Protein AF-A0A8T5NIW5-F1 (afdb_monomer)

Radius of gyration: 13.0 Å; Cα contacts (8 Å, |Δi|>4): 97; chains: 1; bounding box: 34×24×30 Å

Structure (mmCIF, N/CA/C/O backbone):
data_AF-A0A8T5NIW5-F1
#
_entry.id   AF-A0A8T5NIW5-F1
#
loop_
_atom_site.group_PDB
_atom_site.id
_atom_site.type_symbol
_atom_site.label_atom_id
_atom_site.label_alt_id
_atom_site.label_comp_id
_atom_site.label_asym_id
_atom_site.label_entity_id
_atom_site.label_seq_id
_atom_site.pdbx_PDB_ins_code
_atom_site.Cartn_x
_atom_site.Cartn_y
_atom_site.Cartn_z
_atom_site.occupancy
_atom_site.B_iso_or_equiv
_atom_site.auth_seq_id
_atom_site.auth_comp_id
_atom_site.auth_asym_id
_atom_site.auth_atom_id
_atom_site.pdbx_PDB_model_num
ATOM 1 N N . MET A 1 1 ? -11.413 1.817 16.286 1.00 62.16 1 MET A N 1
ATOM 2 C CA . MET A 1 1 ? -10.125 1.511 15.637 1.00 62.16 1 MET A CA 1
ATOM 3 C C . MET A 1 1 ? -10.065 2.304 14.359 1.00 62.16 1 MET A C 1
ATOM 5 O O . MET A 1 1 ? -10.998 2.215 13.570 1.00 62.16 1 MET A O 1
ATOM 9 N N . ASN A 1 2 ? -9.043 3.145 14.252 1.00 81.44 2 ASN A N 1
ATOM 10 C CA . ASN A 1 2 ? -8.729 3.894 13.052 1.00 81.44 2 ASN A CA 1
ATOM 11 C C . ASN A 1 2 ? -7.409 3.330 12.526 1.00 81.44 2 ASN A C 1
ATOM 13 O O . ASN A 1 2 ? -6.402 3.481 13.212 1.00 81.44 2 ASN A O 1
ATOM 17 N N . THR A 1 3 ? -7.420 2.625 11.399 1.00 90.12 3 THR A N 1
ATOM 18 C CA . THR A 1 3 ? -6.214 1.947 10.898 1.00 90.12 3 THR A CA 1
ATOM 19 C C . THR A 1 3 ? -6.071 2.177 9.408 1.00 90.12 3 THR A C 1
ATOM 21 O O . THR A 1 3 ? -7.003 1.895 8.651 1.00 90.12 3 THR A O 1
ATOM 24 N N . ILE A 1 4 ? -4.907 2.685 9.006 1.00 94.25 4 ILE A N 1
ATOM 25 C CA . ILE A 1 4 ? -4.528 2.902 7.612 1.00 94.25 4 ILE A CA 1
ATOM 26 C C . ILE A 1 4 ? -3.626 1.744 7.183 1.00 94.25 4 ILE A C 1
ATOM 28 O O . ILE A 1 4 ? -2.720 1.354 7.915 1.00 94.25 4 ILE A O 1
ATOM 32 N N . PHE A 1 5 ? -3.881 1.155 6.019 1.00 94.69 5 PHE A N 1
ATOM 33 C CA . PHE A 1 5 ? -3.107 0.014 5.534 1.00 94.69 5 PHE A CA 1
ATOM 34 C C . PHE A 1 5 ? -3.103 -0.076 4.009 1.00 94.69 5 PHE A C 1
ATOM 36 O O . PHE A 1 5 ? -3.989 0.439 3.326 1.00 94.69 5 PHE A O 1
ATOM 43 N N . LEU A 1 6 ? -2.096 -0.772 3.481 1.00 95.31 6 LEU A N 1
ATOM 44 C CA . LEU A 1 6 ? -1.985 -1.098 2.065 1.00 95.31 6 LEU A CA 1
ATOM 45 C C . LEU A 1 6 ? -2.835 -2.340 1.759 1.00 95.31 6 LEU A C 1
ATOM 47 O O . LEU A 1 6 ? -2.655 -3.392 2.370 1.00 95.31 6 LEU A O 1
ATOM 51 N N . SER A 1 7 ? -3.754 -2.222 0.807 1.00 95.19 7 SER A N 1
ATOM 52 C CA . SER A 1 7 ? -4.692 -3.266 0.404 1.00 95.19 7 SER A CA 1
ATOM 53 C C . SER A 1 7 ? -4.435 -3.709 -1.033 1.00 95.19 7 SER A C 1
ATOM 55 O O . SER A 1 7 ? -4.202 -2.881 -1.918 1.00 95.19 7 SER A O 1
ATOM 57 N N . LYS A 1 8 ? -4.506 -5.024 -1.268 1.00 95.19 8 LYS A N 1
ATOM 58 C CA . LYS A 1 8 ? -4.368 -5.643 -2.592 1.00 95.19 8 LYS A CA 1
ATOM 59 C C . LYS A 1 8 ? -5.737 -5.790 -3.245 1.00 95.19 8 LYS A C 1
ATOM 61 O O . LYS A 1 8 ? -6.684 -6.281 -2.634 1.00 95.19 8 LYS A O 1
ATOM 66 N N . ARG A 1 9 ? -5.831 -5.407 -4.512 1.00 94.38 9 ARG A N 1
ATOM 67 C CA . ARG A 1 9 ? -7.027 -5.474 -5.355 1.00 94.38 9 ARG A CA 1
ATOM 68 C C . ARG A 1 9 ? -6.680 -6.234 -6.640 1.00 94.38 9 ARG A C 1
ATOM 70 O O . ARG A 1 9 ? -6.300 -5.609 -7.632 1.00 94.38 9 ARG A O 1
ATOM 77 N N . PRO A 1 10 ? -6.754 -7.577 -6.632 1.00 94.19 10 PRO A N 1
ATOM 78 C CA . PRO A 1 10 ? -6.541 -8.365 -7.839 1.00 94.19 10 PRO A CA 1
ATOM 79 C C . PRO A 1 10 ? -7.676 -8.120 -8.844 1.00 94.19 10 PRO A C 1
ATOM 81 O O . PRO A 1 10 ? -8.855 -8.148 -8.490 1.00 94.19 10 PRO A O 1
ATOM 84 N N . ARG A 1 11 ? -7.332 -7.873 -10.110 1.00 92.69 11 ARG A N 1
ATOM 85 C CA . ARG A 1 11 ? -8.278 -7.666 -11.213 1.00 92.69 11 ARG A CA 1
ATOM 86 C C . ARG A 1 11 ? -7.669 -8.151 -12.526 1.00 92.69 11 ARG A C 1
ATOM 88 O O . ARG A 1 11 ? -6.641 -7.637 -12.947 1.00 92.69 11 ARG A O 1
ATOM 95 N N . LYS A 1 12 ? -8.330 -9.103 -13.201 1.00 92.00 12 LYS A N 1
ATOM 96 C CA . LYS A 1 12 ? -7.905 -9.658 -14.507 1.00 92.00 12 LYS A CA 1
ATOM 97 C C . LYS A 1 12 ? -6.425 -10.106 -14.538 1.00 92.00 12 LYS A C 1
ATOM 99 O O . LYS A 1 12 ? -5.701 -9.770 -15.465 1.00 92.00 12 LYS A O 1
ATOM 104 N N . GLY A 1 13 ? -5.966 -10.811 -13.501 1.00 91.62 13 GLY A N 1
ATOM 105 C CA . GLY A 1 13 ? -4.574 -11.284 -13.396 1.00 91.62 13 GLY A CA 1
ATOM 106 C C . GLY A 1 13 ? -3.546 -10.216 -12.998 1.00 91.62 13 GLY A C 1
ATOM 107 O O . GLY A 1 13 ? -2.372 -10.530 -12.859 1.00 91.62 13 GLY A O 1
ATOM 108 N N . ILE A 1 14 ? -3.973 -8.971 -12.773 1.00 91.75 14 ILE A N 1
ATOM 109 C CA . ILE A 1 14 ? -3.117 -7.862 -12.341 1.00 91.75 14 ILE A CA 1
ATOM 110 C C . ILE A 1 14 ? -3.445 -7.521 -10.888 1.00 91.75 14 ILE A C 1
ATOM 112 O O . ILE A 1 14 ? -4.618 -7.422 -10.522 1.00 91.75 14 ILE A O 1
ATOM 116 N N . THR A 1 15 ? -2.428 -7.295 -10.057 1.00 93.94 15 THR A N 1
ATOM 117 C CA . THR A 1 15 ? -2.629 -6.829 -8.677 1.00 93.94 15 THR A CA 1
ATOM 118 C C . THR A 1 15 ? -2.474 -5.317 -8.604 1.00 93.94 15 THR A C 1
ATOM 120 O O . THR A 1 15 ? -1.401 -4.773 -8.855 1.00 93.94 15 THR A O 1
ATOM 123 N N . TYR A 1 16 ? -3.557 -4.638 -8.233 1.00 94.75 16 TYR A N 1
ATOM 124 C CA . TYR A 1 16 ? -3.544 -3.216 -7.913 1.00 94.75 16 TYR A CA 1
ATOM 125 C C . TYR A 1 16 ? -3.435 -3.022 -6.408 1.00 94.75 16 TYR A C 1
ATOM 127 O O . TYR A 1 16 ? -3.905 -3.844 -5.625 1.00 94.75 16 TYR A O 1
ATOM 135 N N . TYR A 1 17 ? -2.854 -1.908 -6.005 1.00 95.25 17 TYR A N 1
ATOM 136 C CA . TYR A 1 17 ? -2.654 -1.547 -4.617 1.00 95.25 17 TYR A CA 1
ATOM 137 C C . TYR A 1 17 ? -3.373 -0.232 -4.330 1.00 95.25 17 TYR A C 1
ATOM 139 O O . TYR A 1 17 ? -3.368 0.699 -5.143 1.00 95.25 17 TYR A O 1
ATOM 147 N N . ILE A 1 18 ? -4.014 -0.164 -3.169 1.00 96.50 18 ILE A N 1
ATOM 148 C CA . ILE A 1 18 ? -4.649 1.047 -2.645 1.00 96.50 18 ILE A CA 1
ATOM 149 C C . ILE A 1 18 ? -4.322 1.186 -1.164 1.00 96.50 18 ILE A C 1
ATOM 151 O O . ILE A 1 18 ? -4.060 0.193 -0.492 1.00 96.50 18 ILE A O 1
ATOM 155 N N . VAL A 1 19 ? -4.351 2.406 -0.646 1.00 96.06 19 VAL A N 1
ATOM 156 C CA . VAL A 1 19 ? -4.298 2.662 0.791 1.00 96.06 19 VAL A CA 1
ATOM 157 C C . VAL A 1 19 ? -5.717 2.881 1.281 1.00 96.06 19 VAL A C 1
ATOM 159 O O . VAL A 1 19 ? -6.376 3.821 0.840 1.00 96.06 19 VAL A O 1
ATOM 162 N N . ASP A 1 20 ? -6.170 2.034 2.197 1.00 95.81 20 ASP A N 1
ATOM 163 C CA . ASP A 1 20 ? -7.485 2.138 2.819 1.00 95.81 20 ASP A CA 1
ATOM 164 C C . ASP A 1 20 ? -7.344 2.533 4.291 1.00 95.81 20 ASP A C 1
ATOM 166 O O . ASP A 1 20 ? -6.435 2.100 4.998 1.00 95.81 20 ASP A O 1
ATOM 170 N N . ARG A 1 21 ? -8.290 3.340 4.762 1.00 94.75 21 ARG A N 1
ATOM 171 C CA . ARG A 1 21 ? -8.512 3.680 6.161 1.00 94.75 21 ARG A CA 1
ATOM 172 C C . ARG A 1 21 ? -9.764 2.965 6.644 1.00 94.75 21 ARG A C 1
ATOM 174 O O . ARG A 1 21 ? -10.837 3.121 6.068 1.00 94.75 21 ARG A O 1
ATOM 181 N N . THR A 1 22 ? -9.643 2.212 7.727 1.00 94.12 22 THR A N 1
ATOM 182 C CA . THR A 1 22 ? -10.789 1.658 8.458 1.00 94.12 22 THR A CA 1
ATOM 183 C C . THR A 1 22 ? -11.167 2.565 9.609 1.00 94.12 22 THR A C 1
ATOM 185 O O . THR A 1 22 ? -10.294 3.018 10.342 1.00 94.12 22 THR A O 1
ATOM 188 N N . TYR A 1 23 ? -12.459 2.822 9.785 1.00 94.06 23 TYR A N 1
ATOM 189 C CA . TYR A 1 23 ? -12.988 3.624 10.886 1.00 94.06 23 TYR A CA 1
ATOM 190 C C . TYR A 1 23 ? -14.368 3.112 11.304 1.00 94.06 23 TYR A C 1
ATOM 192 O O . TYR A 1 23 ? -15.030 2.402 10.550 1.00 94.06 23 TYR A O 1
ATOM 200 N N . LYS A 1 24 ? -14.802 3.429 12.528 1.00 95.00 24 LYS A N 1
ATOM 201 C CA . LYS A 1 24 ? -16.163 3.120 12.987 1.00 95.00 24 LYS A CA 1
ATOM 202 C C . LYS A 1 24 ? -17.034 4.362 12.867 1.00 95.00 24 LYS A C 1
ATOM 204 O O . LYS A 1 24 ? -16.655 5.416 13.363 1.00 95.00 24 LYS A O 1
ATOM 209 N N . GLU A 1 25 ? -18.208 4.209 12.275 1.00 93.38 25 GLU A N 1
ATOM 210 C CA . GLU A 1 25 ? -19.228 5.250 12.176 1.00 93.38 25 GLU A CA 1
ATOM 211 C C . GLU A 1 25 ? -20.586 4.628 12.507 1.00 93.38 25 GLU A C 1
ATOM 213 O O . GLU A 1 25 ? -20.951 3.601 11.936 1.00 93.38 25 GLU A O 1
ATOM 218 N N . GLN A 1 26 ? -21.308 5.207 13.474 1.00 93.06 26 GLN A N 1
ATOM 219 C CA . GLN A 1 26 ? -22.603 4.689 13.953 1.00 93.06 26 GLN A CA 1
ATOM 220 C C . GLN A 1 26 ? -22.562 3.191 14.329 1.00 93.06 26 GLN A C 1
ATOM 222 O O . GLN A 1 26 ? -23.445 2.410 13.983 1.00 93.06 26 GLN A O 1
ATOM 227 N N . GLY A 1 27 ? -21.479 2.761 14.983 1.00 92.50 27 GLY A N 1
ATOM 228 C CA . GLY A 1 27 ? -21.278 1.364 15.385 1.00 92.50 27 GLY A CA 1
ATOM 229 C C . GLY A 1 27 ? -20.872 0.408 14.254 1.00 92.50 27 GLY A C 1
ATOM 230 O O . GLY A 1 27 ? -20.493 -0.726 14.540 1.00 92.50 27 GLY A O 1
ATOM 231 N N . LYS A 1 28 ? -20.865 0.851 12.991 1.00 92.44 28 LYS A N 1
ATOM 232 C CA . LYS A 1 28 ? -20.480 0.037 11.829 1.00 92.44 28 LYS A CA 1
ATOM 233 C C . LYS A 1 28 ? -19.031 0.302 11.427 1.00 92.44 28 LYS A C 1
ATOM 235 O O . LYS A 1 28 ? -18.574 1.443 11.456 1.00 92.44 28 LYS A O 1
ATOM 240 N N . LEU A 1 29 ? -18.304 -0.750 11.046 1.00 93.19 29 LEU A N 1
ATOM 241 C CA . LEU A 1 29 ? -16.973 -0.622 10.450 1.00 93.19 29 LEU A CA 1
ATOM 242 C C . LEU A 1 29 ? -17.120 -0.162 8.995 1.00 93.19 29 LEU A C 1
ATOM 244 O O . LEU A 1 29 ? -17.847 -0.780 8.220 1.00 93.19 29 LEU A O 1
ATOM 248 N N . LYS A 1 30 ? -16.432 0.917 8.635 1.00 93.38 30 LYS A N 1
ATOM 249 C CA . LYS A 1 30 ? -16.381 1.473 7.284 1.00 93.38 30 LYS A CA 1
ATOM 250 C C . LYS A 1 30 ? -14.947 1.519 6.775 1.00 93.38 30 LYS A C 1
ATOM 252 O O . LYS A 1 30 ? -13.993 1.540 7.554 1.00 93.38 30 LYS A O 1
ATOM 257 N N . HIS A 1 31 ? -14.829 1.545 5.453 1.00 93.25 31 HIS A N 1
ATOM 258 C CA . HIS A 1 31 ? -13.573 1.657 4.727 1.00 93.25 31 HIS A CA 1
ATOM 259 C C . HIS A 1 31 ? -13.614 2.915 3.862 1.00 93.25 31 HIS A C 1
ATOM 261 O O . HIS A 1 31 ? -14.615 3.175 3.197 1.00 93.25 31 HIS A O 1
ATOM 267 N N . GLN A 1 32 ? -12.527 3.675 3.861 1.00 94.69 32 GLN A N 1
ATOM 268 C CA . GLN A 1 32 ? -12.327 4.831 2.999 1.00 94.69 32 GLN A CA 1
ATOM 269 C C . GLN A 1 32 ? -11.000 4.673 2.270 1.00 94.69 32 GLN A C 1
ATOM 271 O O . GLN A 1 32 ? -9.958 4.539 2.910 1.00 94.69 32 GLN A O 1
ATOM 276 N N . THR A 1 33 ? -11.023 4.726 0.943 1.00 95.94 33 THR A N 1
ATOM 277 C CA . THR A 1 33 ? -9.791 4.741 0.155 1.00 95.94 33 THR A CA 1
ATOM 278 C C . THR A 1 33 ? -9.141 6.116 0.247 1.00 95.94 33 THR A C 1
ATOM 280 O O . THR A 1 33 ? -9.751 7.127 -0.089 1.00 95.94 33 THR A O 1
ATOM 283 N N . MET A 1 34 ? -7.900 6.136 0.724 1.00 94.81 34 MET A N 1
ATOM 284 C CA . MET A 1 34 ? -7.090 7.337 0.930 1.00 94.81 34 MET A CA 1
ATOM 285 C C . MET A 1 34 ? -6.214 7.642 -0.286 1.00 94.81 34 MET A C 1
ATOM 287 O O . MET A 1 34 ? -6.026 8.800 -0.643 1.00 94.81 34 MET A O 1
ATOM 291 N N . LEU A 1 35 ? -5.662 6.602 -0.921 1.00 95.00 35 LEU A N 1
ATOM 292 C CA . LEU A 1 35 ? -4.731 6.746 -2.040 1.00 95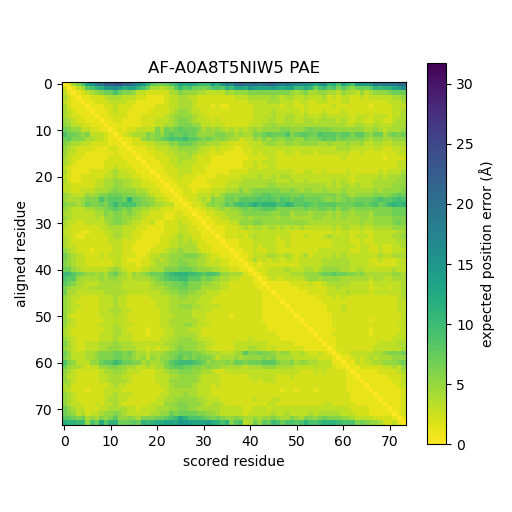.00 35 LEU A CA 1
ATOM 293 C C . LEU A 1 35 ? -4.825 5.554 -2.993 1.00 95.00 35 LEU A C 1
ATOM 295 O O . LEU A 1 35 ? -4.741 4.402 -2.574 1.00 95.00 35 LEU A O 1
ATOM 299 N N . TYR A 1 36 ? -4.912 5.832 -4.292 1.00 94.25 36 TYR A N 1
ATOM 300 C CA . TYR A 1 36 ? -4.725 4.822 -5.330 1.00 94.25 36 TYR A CA 1
ATOM 301 C C . TYR A 1 36 ? -3.238 4.711 -5.668 1.00 94.25 36 TYR A C 1
ATOM 303 O O . TYR A 1 36 ? -2.652 5.632 -6.237 1.00 94.25 36 TYR A O 1
ATOM 311 N N . VAL A 1 37 ? -2.628 3.581 -5.311 1.00 93.50 37 VAL A N 1
ATOM 312 C CA . VAL A 1 37 ? -1.206 3.312 -5.579 1.00 93.50 37 VAL A CA 1
ATOM 313 C C . VAL A 1 37 ? -1.032 2.767 -6.998 1.00 93.50 37 VAL A C 1
ATOM 315 O O . VAL A 1 37 ? -0.092 3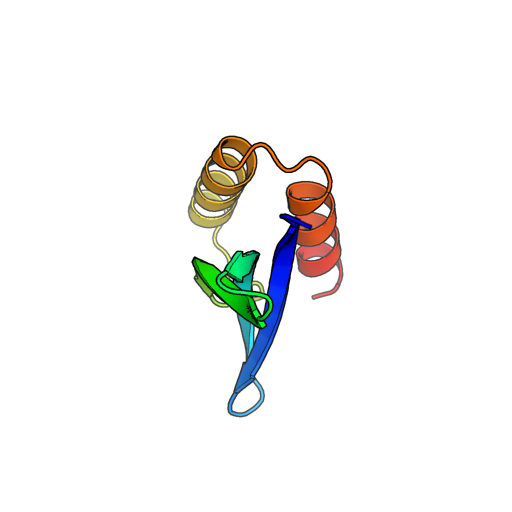.136 -7.695 1.00 93.50 37 VAL A O 1
ATOM 318 N N . GLY A 1 38 ? -1.993 1.968 -7.467 1.00 92.88 38 GLY A N 1
ATOM 319 C CA . GLY A 1 38 ? -1.970 1.384 -8.804 1.00 92.88 38 GLY A CA 1
ATOM 320 C C . GLY A 1 38 ? -1.174 0.085 -8.831 1.00 92.88 38 GLY A C 1
ATOM 321 O O . GLY A 1 38 ? -1.224 -0.690 -7.880 1.00 92.88 38 GLY A O 1
ATOM 322 N N . ARG A 1 39 ? -0.484 -0.188 -9.936 1.00 93.38 39 ARG A N 1
ATOM 323 C CA . ARG A 1 39 ? 0.369 -1.373 -10.046 1.00 93.38 39 ARG A CA 1
ATOM 324 C C . ARG A 1 39 ? 1.762 -1.061 -9.518 1.00 93.38 39 ARG A C 1
ATOM 326 O O . ARG A 1 39 ? 2.289 0.013 -9.793 1.00 93.38 39 ARG A O 1
ATOM 333 N N . LEU A 1 40 ? 2.347 -2.006 -8.793 1.00 92.00 40 LEU A N 1
ATOM 334 C CA . LEU A 1 40 ? 3.705 -1.860 -8.273 1.00 92.00 40 LEU A CA 1
ATOM 335 C C . LEU A 1 40 ? 4.777 -2.419 -9.223 1.00 92.00 40 LEU A C 1
ATOM 337 O O . LEU A 1 40 ? 5.920 -1.986 -9.158 1.00 92.00 40 LEU A O 1
ATOM 341 N N . ASP A 1 41 ? 4.405 -3.331 -10.124 1.00 88.56 41 ASP A N 1
ATOM 342 C CA . ASP A 1 41 ? 5.314 -4.030 -11.047 1.00 88.56 41 ASP A CA 1
ATOM 343 C C . ASP A 1 41 ? 5.901 -3.134 -12.152 1.00 88.56 41 ASP A C 1
ATOM 345 O O . ASP A 1 41 ? 6.952 -3.438 -12.702 1.00 88.56 41 ASP A O 1
ATOM 349 N N . ASN A 1 42 ? 5.249 -2.012 -12.462 1.00 86.56 42 ASN A N 1
ATOM 350 C CA . ASN A 1 42 ? 5.692 -1.045 -13.469 1.00 86.56 42 ASN A CA 1
ATOM 351 C C . ASN A 1 42 ? 5.946 0.350 -12.867 1.00 86.56 42 ASN A C 1
ATOM 353 O O . ASN A 1 42 ? 5.625 1.379 -13.467 1.00 86.56 42 ASN A O 1
ATOM 357 N N . LEU A 1 43 ? 6.445 0.405 -11.630 1.00 90.38 43 LEU A N 1
ATOM 358 C CA . LEU A 1 43 ? 6.741 1.669 -10.958 1.00 90.38 43 LEU A CA 1
ATOM 359 C 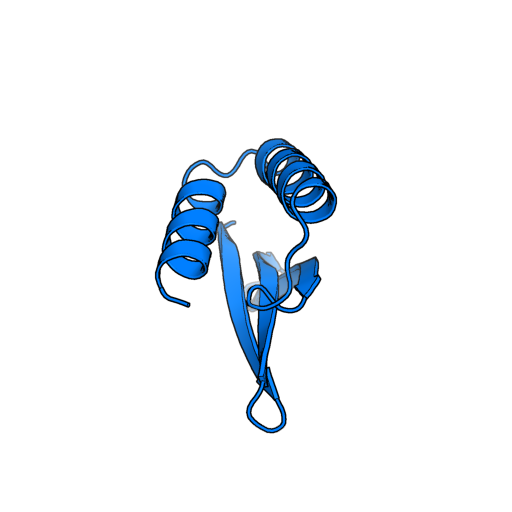C . LEU A 1 43 ? 8.038 2.293 -11.474 1.00 90.38 43 LEU A C 1
ATOM 361 O O . LEU A 1 43 ? 9.126 1.757 -11.270 1.00 90.38 43 LEU A O 1
ATOM 365 N N . THR A 1 44 ? 7.942 3.487 -12.058 1.00 92.00 44 THR A N 1
ATOM 366 C CA . THR A 1 44 ? 9.128 4.311 -12.320 1.00 92.00 44 THR A CA 1
ATOM 367 C C . THR A 1 44 ? 9.717 4.835 -11.009 1.00 92.00 44 THR A C 1
ATOM 369 O O . THR A 1 44 ? 9.017 4.985 -10.002 1.00 92.00 44 THR A O 1
ATOM 372 N N . ARG A 1 45 ? 11.015 5.168 -11.013 1.00 92.44 45 ARG A N 1
ATOM 373 C CA . ARG A 1 45 ? 11.703 5.732 -9.838 1.00 92.44 45 ARG A CA 1
ATOM 374 C C . ARG A 1 45 ? 11.031 7.010 -9.331 1.00 92.44 45 ARG A C 1
ATOM 376 O O . ARG A 1 45 ? 10.845 7.162 -8.128 1.00 92.44 45 ARG A O 1
ATOM 383 N N . GLU A 1 46 ? 10.646 7.903 -10.238 1.00 95.19 46 GLU A N 1
ATOM 384 C CA . GLU A 1 46 ? 9.959 9.155 -9.900 1.00 95.19 46 GLU A CA 1
ATOM 385 C C . GLU A 1 46 ? 8.615 8.887 -9.228 1.00 95.19 46 GLU A C 1
ATOM 387 O O . GLU A 1 46 ? 8.328 9.433 -8.161 1.00 95.19 46 GLU A O 1
ATOM 392 N N . ARG A 1 47 ? 7.823 7.973 -9.800 1.00 9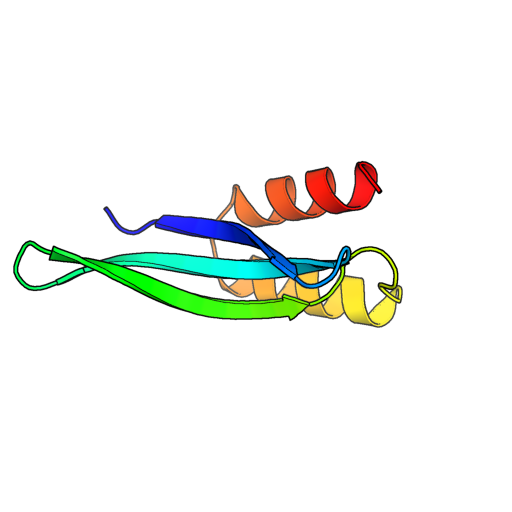3.69 47 ARG A N 1
ATOM 393 C CA . ARG A 1 47 ? 6.519 7.619 -9.247 1.00 93.69 47 ARG A CA 1
ATOM 394 C C . ARG A 1 47 ? 6.642 6.925 -7.893 1.00 93.69 47 ARG A C 1
ATOM 396 O O . ARG A 1 47 ? 5.816 7.163 -7.015 1.00 93.69 47 ARG A O 1
ATOM 403 N N . LYS A 1 48 ? 7.677 6.103 -7.699 1.00 94.06 48 LYS A N 1
ATOM 404 C CA . LYS A 1 48 ? 7.988 5.484 -6.405 1.00 94.06 48 LYS A CA 1
ATOM 405 C C . LYS A 1 48 ? 8.259 6.547 -5.336 1.00 94.06 48 LYS A C 1
ATOM 407 O O . LYS A 1 48 ? 7.615 6.511 -4.295 1.00 94.06 48 LYS A O 1
ATOM 412 N N . ILE A 1 49 ? 9.124 7.522 -5.621 1.00 95.12 49 ILE A N 1
ATOM 413 C CA . ILE A 1 49 ? 9.435 8.627 -4.696 1.00 95.12 49 ILE A CA 1
ATOM 414 C C . ILE A 1 49 ? 8.180 9.455 -4.379 1.00 95.12 49 ILE A C 1
ATOM 416 O O . ILE A 1 49 ? 7.949 9.827 -3.230 1.00 95.12 49 ILE A O 1
ATOM 420 N N . GLU A 1 50 ? 7.348 9.746 -5.383 1.00 95.44 50 GLU A N 1
ATOM 421 C CA . GLU A 1 50 ? 6.084 10.462 -5.181 1.00 95.44 50 GLU A CA 1
ATOM 422 C C . GLU A 1 50 ? 5.141 9.697 -4.238 1.00 95.44 50 GLU A C 1
ATOM 424 O O . GLU A 1 50 ? 4.550 10.287 -3.333 1.00 95.44 50 GLU A O 1
ATOM 429 N N . LEU A 1 51 ? 5.010 8.382 -4.429 1.00 95.19 51 LEU A N 1
ATOM 430 C CA . LEU A 1 51 ? 4.198 7.538 -3.557 1.00 95.19 51 LEU A CA 1
ATOM 431 C C . LEU A 1 51 ? 4.772 7.483 -2.143 1.00 95.19 51 LEU A C 1
ATOM 433 O O . LEU A 1 51 ? 4.014 7.665 -1.201 1.00 95.19 51 LEU A O 1
ATOM 437 N N . GLU A 1 52 ? 6.083 7.305 -1.974 1.00 94.62 52 GLU A N 1
ATOM 438 C CA . GLU A 1 52 ? 6.733 7.312 -0.656 1.00 94.62 52 GLU A CA 1
ATOM 439 C C . GLU A 1 52 ? 6.423 8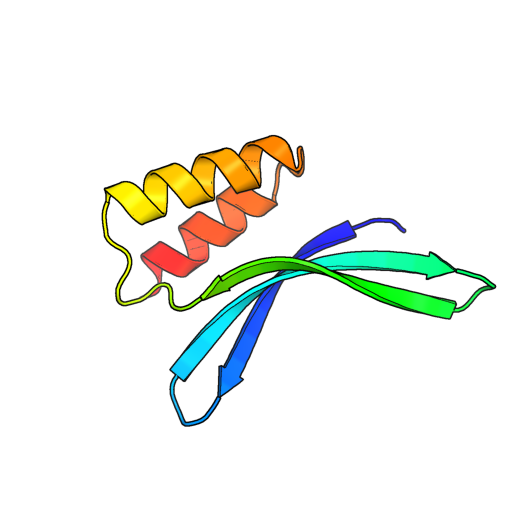.592 0.126 1.00 94.62 52 GLU A C 1
ATOM 441 O O . GLU A 1 52 ? 6.028 8.511 1.289 1.00 94.62 52 GLU A O 1
ATOM 446 N N . LYS A 1 53 ? 6.501 9.761 -0.524 1.00 95.50 53 LYS A N 1
ATOM 447 C CA . LYS A 1 53 ? 6.127 11.045 0.090 1.00 95.50 53 LYS A CA 1
ATOM 448 C C . LYS A 1 53 ? 4.662 11.063 0.527 1.00 95.50 53 LYS A C 1
ATOM 450 O O . LYS A 1 53 ? 4.373 11.361 1.682 1.00 95.50 53 LYS A O 1
ATOM 455 N N . LYS A 1 54 ? 3.738 10.659 -0.351 1.00 94.62 54 LYS A N 1
ATOM 456 C CA . LYS A 1 54 ? 2.304 10.585 -0.013 1.00 94.62 54 LYS A CA 1
ATOM 457 C C . LYS A 1 54 ? 2.027 9.612 1.132 1.00 94.62 54 LYS A C 1
ATOM 459 O O . LYS A 1 54 ? 1.168 9.873 1.964 1.00 94.62 54 LYS A O 1
ATOM 464 N N . LEU A 1 55 ? 2.743 8.489 1.196 1.00 93.94 55 LEU A N 1
ATOM 465 C CA . LEU A 1 55 ? 2.608 7.522 2.288 1.00 93.94 55 LEU A CA 1
ATOM 466 C C . LEU A 1 55 ? 3.159 8.081 3.609 1.00 93.94 55 LEU A C 1
ATOM 468 O O . LEU A 1 55 ? 2.550 7.857 4.653 1.00 93.94 55 LEU A O 1
ATOM 472 N N . GLN A 1 56 ? 4.261 8.838 3.575 1.00 93.25 56 GLN A N 1
ATOM 473 C CA . GLN A 1 56 ? 4.807 9.535 4.747 1.00 93.25 56 GLN A CA 1
ATOM 474 C C . GLN A 1 56 ? 3.836 10.587 5.298 1.00 93.25 56 GLN A C 1
ATOM 476 O O . GLN A 1 56 ? 3.656 10.682 6.512 1.00 93.25 56 GLN A O 1
ATOM 481 N N . GLU A 1 57 ? 3.161 11.335 4.422 1.00 94.06 57 GLU A N 1
ATOM 482 C CA . GLU A 1 57 ? 2.161 12.344 4.802 1.00 94.06 57 GLU A CA 1
ATOM 483 C C . GLU A 1 57 ? 0.967 11.752 5.566 1.00 94.06 57 GLU A C 1
ATOM 485 O O . GLU A 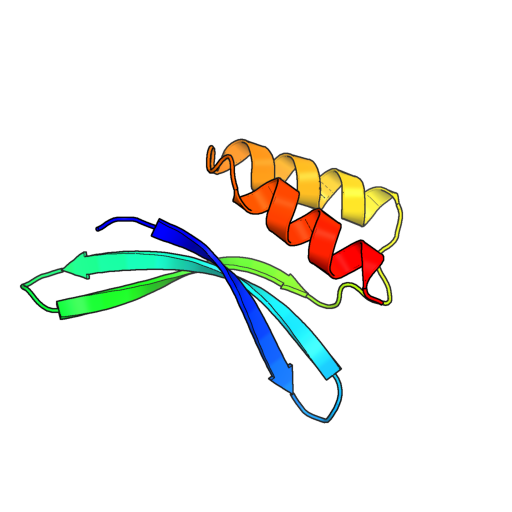1 57 ? 0.366 12.433 6.399 1.00 94.06 57 GLU A O 1
ATOM 490 N N . LEU A 1 58 ? 0.656 10.467 5.354 1.00 90.94 58 LEU A N 1
ATOM 491 C CA . LEU A 1 58 ? -0.403 9.756 6.079 1.00 90.94 58 LEU A CA 1
ATOM 492 C C . LEU A 1 58 ? -0.026 9.400 7.527 1.00 90.94 58 LEU A C 1
ATOM 494 O O . LEU A 1 58 ? -0.892 8.940 8.271 1.00 90.94 58 LEU A O 1
ATOM 498 N N . LYS A 1 59 ? 1.232 9.628 7.940 1.00 88.38 59 LYS A N 1
ATOM 499 C CA . LYS A 1 59 ? 1.741 9.435 9.312 1.00 88.38 59 LYS A CA 1
ATOM 500 C C . LYS A 1 59 ? 1.466 8.040 9.898 1.00 88.38 59 LYS A C 1
ATOM 502 O O . LYS A 1 59 ? 1.326 7.897 11.110 1.00 88.38 59 LYS A O 1
ATOM 507 N N . GLU A 1 60 ? 1.415 7.013 9.050 1.00 89.88 60 GLU A N 1
ATOM 508 C CA . GLU A 1 60 ? 1.237 5.615 9.455 1.00 89.88 60 GLU A CA 1
ATOM 509 C C . GLU A 1 60 ? 2.575 4.861 9.321 1.00 89.88 60 GLU A C 1
ATOM 511 O O . GLU A 1 60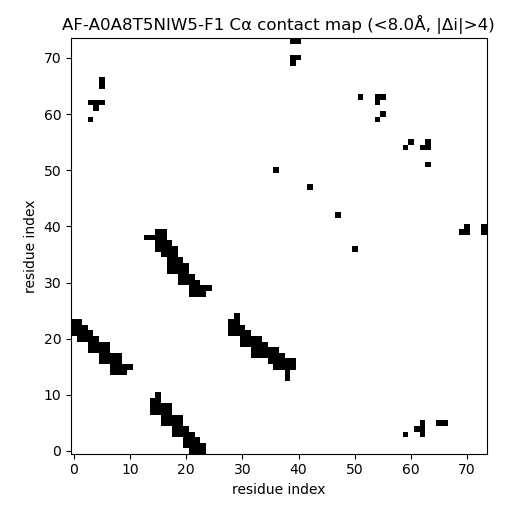 ? 2.983 4.540 8.200 1.00 89.88 60 GLU A O 1
ATOM 516 N N . PRO A 1 61 ? 3.275 4.549 10.431 1.00 83.62 61 PRO A N 1
ATOM 517 C CA . PRO A 1 61 ? 4.641 4.016 10.389 1.00 83.62 61 PRO A CA 1
ATOM 518 C C . PRO A 1 61 ? 4.754 2.702 9.612 1.00 83.62 61 PRO A C 1
ATOM 520 O O . PRO A 1 61 ? 5.699 2.487 8.859 1.00 83.62 61 PRO A O 1
ATOM 523 N N . LYS A 1 62 ? 3.752 1.827 9.751 1.00 89.88 62 LYS A N 1
ATOM 524 C CA . LYS A 1 62 ? 3.761 0.487 9.144 1.00 89.88 62 LYS A CA 1
ATOM 525 C C . LYS A 1 62 ? 3.430 0.494 7.652 1.00 89.88 62 LYS A C 1
ATOM 527 O O . LYS A 1 62 ? 3.542 -0.545 6.995 1.00 89.88 62 LYS A O 1
ATOM 532 N N . LEU A 1 63 ? 2.990 1.630 7.110 1.00 91.81 63 LEU A N 1
ATOM 533 C CA . LEU A 1 63 ? 2.517 1.722 5.735 1.00 91.81 63 LEU A CA 1
ATOM 534 C C . LEU A 1 63 ? 3.676 1.705 4.733 1.00 91.81 63 LEU A C 1
ATOM 536 O O . LEU A 1 63 ? 3.609 0.965 3.752 1.00 91.81 63 LEU A O 1
ATOM 540 N N . LEU A 1 64 ? 4.752 2.448 5.013 1.00 93.00 64 LEU A N 1
ATOM 541 C CA . LEU A 1 64 ? 5.974 2.432 4.198 1.00 93.00 64 LEU A CA 1
ATOM 542 C C . LEU A 1 64 ? 6.639 1.056 4.210 1.00 93.00 64 LEU A C 1
ATOM 544 O O . LEU A 1 64 ? 6.965 0.528 3.151 1.00 93.00 64 LEU A O 1
ATOM 548 N N . ASP A 1 65 ? 6.757 0.430 5.381 1.00 93.56 65 ASP A N 1
ATOM 549 C CA . ASP A 1 65 ? 7.306 -0.925 5.492 1.00 93.56 65 ASP A CA 1
ATOM 550 C C . ASP A 1 65 ? 6.497 -1.935 4.674 1.00 93.56 65 ASP A C 1
ATOM 552 O O . ASP A 1 65 ? 7.056 -2.802 4.002 1.00 93.56 65 ASP A O 1
ATOM 556 N N . SER A 1 66 ? 5.166 -1.820 4.710 1.00 93.19 66 SER A N 1
ATOM 557 C CA . SER A 1 66 ? 4.273 -2.668 3.915 1.00 93.19 66 SER A CA 1
ATOM 558 C C . SER A 1 66 ? 4.455 -2.422 2.418 1.00 93.19 66 SER A C 1
ATOM 560 O O . SER A 1 66 ? 4.510 -3.374 1.646 1.00 93.19 66 SER A O 1
ATOM 562 N N . PHE A 1 67 ? 4.603 -1.161 2.010 1.00 94.25 67 PHE A N 1
ATOM 563 C CA . PHE A 1 67 ? 4.873 -0.783 0.626 1.00 94.25 67 PHE A CA 1
ATOM 564 C C . PHE A 1 67 ? 6.208 -1.347 0.120 1.00 94.25 67 PHE A C 1
ATOM 566 O O . PHE A 1 67 ? 6.234 -1.992 -0.927 1.00 94.25 67 PHE A O 1
ATOM 573 N N . TYR A 1 68 ? 7.295 -1.207 0.884 1.00 93.56 68 TYR A N 1
ATOM 574 C CA . TYR A 1 68 ? 8.600 -1.761 0.511 1.00 93.56 68 TYR A CA 1
ATOM 575 C C . TYR A 1 68 ? 8.601 -3.286 0.444 1.00 93.56 68 TYR A C 1
ATOM 577 O O . TYR A 1 68 ? 9.160 -3.859 -0.490 1.00 93.56 68 TYR A O 1
ATOM 585 N N . LYS A 1 69 ? 7.940 -3.955 1.398 1.00 93.88 69 LYS A N 1
ATOM 586 C CA . LYS A 1 69 ? 7.782 -5.415 1.366 1.00 93.88 69 LYS A CA 1
ATOM 587 C C . LYS A 1 69 ? 7.074 -5.881 0.103 1.00 93.88 69 LYS A C 1
ATOM 589 O O . LYS A 1 69 ? 7.432 -6.923 -0.426 1.00 93.88 69 LYS A O 1
ATOM 594 N N . GLU A 1 70 ? 6.070 -5.145 -0.356 1.00 92.88 70 GLU A N 1
ATOM 595 C CA . GLU A 1 70 ? 5.323 -5.506 -1.556 1.00 92.88 70 GLU A CA 1
ATOM 596 C C . GLU A 1 70 ? 6.108 -5.236 -2.839 1.00 92.88 70 GLU A C 1
ATOM 598 O O . GLU A 1 70 ? 6.088 -6.084 -3.721 1.00 92.88 70 GLU A O 1
ATOM 603 N N . ILE A 1 71 ? 6.866 -4.139 -2.920 1.00 90.69 71 ILE A N 1
ATOM 604 C CA . ILE A 1 71 ? 7.762 -3.887 -4.061 1.00 90.69 71 ILE A CA 1
ATOM 605 C C . ILE A 1 71 ? 8.843 -4.967 -4.173 1.00 90.69 71 ILE A C 1
ATOM 607 O O . ILE A 1 71 ? 9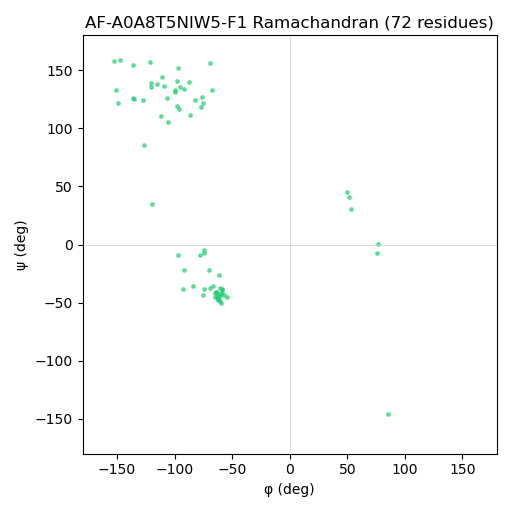.084 -5.467 -5.262 1.00 90.69 71 ILE A O 1
ATOM 611 N N . ASN A 1 72 ? 9.472 -5.357 -3.061 1.00 89.56 72 ASN A N 1
ATOM 612 C CA . ASN A 1 72 ? 10.579 -6.324 -3.068 1.00 89.56 72 ASN A CA 1
ATOM 613 C C . ASN A 1 72 ? 10.137 -7.783 -3.309 1.00 89.56 72 ASN A C 1
ATOM 615 O O . ASN A 1 72 ? 10.980 -8.675 -3.338 1.00 89.56 72 ASN A O 1
ATOM 619 N N . ARG A 1 73 ? 8.827 -8.045 -3.391 1.00 86.25 73 ARG A N 1
ATOM 620 C CA . ARG A 1 73 ? 8.246 -9.375 -3.644 1.00 86.2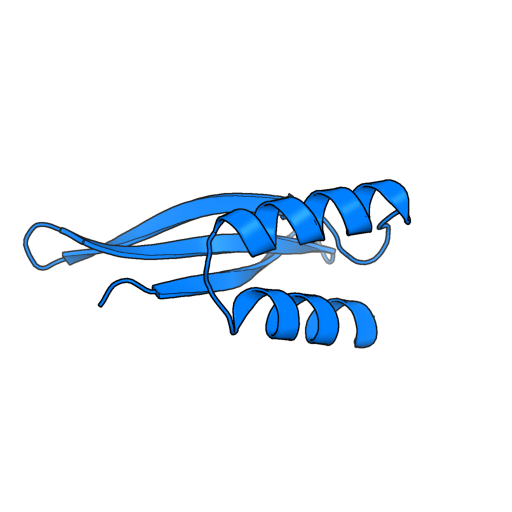5 73 ARG A CA 1
ATOM 621 C C . ARG A 1 73 ? 7.885 -9.612 -5.112 1.00 86.25 73 ARG A C 1
ATOM 623 O O . ARG A 1 73 ? 7.474 -10.727 -5.429 1.00 86.25 73 ARG A O 1
ATOM 630 N N . LEU A 1 74 ? 7.948 -8.574 -5.943 1.00 80.00 74 LEU A N 1
ATOM 631 C CA . LEU A 1 74 ? 7.655 -8.613 -7.377 1.00 80.00 74 LEU A CA 1
ATOM 632 C C . LEU A 1 74 ? 8.921 -8.935 -8.165 1.00 80.00 74 LEU A C 1
ATOM 634 O O . LEU A 1 74 ? 8.779 -9.666 -9.166 1.00 80.00 74 LEU A O 1
#

Nearest PDB structures (foldseek):
  3idh-assembly1_A  TM=8.129E-01  e=6.972E+00  Homo sapiens
  4tx4-assembly1_B  TM=6.844E-01  e=6.567E+00  Vigna unguiculata
  8sj5-assembly2_D  TM=5.799E-01  e=6.972E+00  Juglans regia
  8joh-assembly1_A  TM=5.789E-01  e=5.825E+00  Echinococcus multilocularis
  6l4n-assembly1_B  TM=5.396E-01  e=7.860E+00  Dioscoreophyllum cumminsii

Sequence (74 aa):
MNTIFLSKRPRKGITYYIVDRTYKEQGKLKHQTMLYVGRLDNLTRERKIELEKKLQELKEPKLLDSFYKEINRL

Foldseek 3Di:
DWDWAWDWDDDPNATWIFIWIWDDDPNDIDIDTDGGLTGLVPDDPVSVVVVLVVQVVVVHPCHVVNVVVVNVVD

Secondary structure (DSSP, 8-state):
--EEEEEEEEETTEEEEEEEEEEEETTEEEEEEEEEEEESTT--HHHHHHHHHHHHHTT-HHHHHHHHHHHTT-

Mean predicted aligned error: 3.52 Å

Solvent-accessible surface area (backbone atoms only — not comparable to full-atom values): 4486 Å² total; per-residue (Å²): 114,78,48,72,40,79,42,82,47,77,52,96,94,41,61,30,34,32,32,36,33,34,36,68,55,97,91,39,84,45,79,44,82,78,44,84,67,40,55,66,90,78,58,48,73,69,58,47,53,54,48,53,52,57,45,57,75,67,72,45,80,67,41,54,58,51,50,51,57,55,57,76,72,110

pLDDT: mean 92.34, std 4.7, range [62.16, 96.5]